Protein 4CV7 (pdb70)

Radius of gyration: 12.66 Å; Cα contacts (8 Å, |Δi|>4): 367; chains: 1; bounding box: 32×29×30 Å

Sequence (111 aa):
EQQYDVHGNVVISAAAAVVYQKFHVYGPEDMVFDDGDAGGLTIPGAGAFWGTLFTSSDLQRLYKKDTVSFQYNALGTYLNINFFDSSGGFLGHIQQQAGAVSAVVVVGGVVGGGSSGSWHNWEVA

Organism: Rhodococcus hoagii (NCBI:txid43767)

Structure (mmCIF, N/CA/C/O backbone):
data_4CV7
#
_entry.id   4CV7
#
_cell.length_a   83.820
_cell.length_b   83.820
_cell.length_c   49.130
_cell.angle_alpha   90.00
_cell.angle_beta   90.00
_cell.angle_gamma   120.00
#
_symmetry.space_group_name_H-M   'P 61 2 2'
#
loop_
_entity.id
_entity.type
_entity.pdbx_description
1 polymer 'VIRULENCE ASSOCIATED PROTEIN VAPB'
2 non-polymer 'COBALT (II) ION'
3 water water
#
loop_
_atom_site.group_PDB
_atom_site.id
_atom_site.type_symbol
_atom_site.label_atom_id
_atom_site.label_alt_id
_atom_site.label_comp_id
_atom_site.label_asym_id
_atom_site.label_entity_id
_atom_site.label_seq_id
_atom_site.pdbx_PDB_ins_code
_atom_site.Cartn_x
_atom_site.Cartn_y
_atom_site.Cartn_z
_atom_site.occupancy
_atom_site.B_iso_or_equiv
_atom_site.auth_seq_id
_atom_site.auth_comp_id
_atom_site.auth_asym_id
_atom_site.auth_atom_id
_atom_site.pdbx_PDB_model_num
ATOM 1 N N . GLU A 1 3 ? 12.397 8.438 25.336 1.00 34.92 87 GLU A N 1
ATOM 2 C CA . GLU A 1 3 ? 12.741 9.474 24.337 1.00 31.22 87 GLU A CA 1
ATOM 3 C C . GLU A 1 3 ? 11.893 9.452 23.053 1.00 28.62 87 GLU A C 1
ATOM 4 O O . GLU A 1 3 ? 11.829 8.462 22.366 1.00 33.10 87 GLU A O 1
ATOM 10 N N . GLN A 1 4 ? 11.341 10.614 22.683 1.00 23.67 88 GLN A N 1
ATOM 11 C CA . GLN A 1 4 ? 10.775 10.786 21.345 1.00 23.80 88 GLN A CA 1
ATOM 12 C C . GLN A 1 4 ? 11.885 11.093 20.350 1.00 20.72 88 GLN A C 1
ATOM 13 O O . GLN A 1 4 ? 12.924 11.640 20.768 1.00 18.74 88 GLN A O 1
ATOM 19 N N . GLN A 1 5 ? 11.679 10.721 19.098 1.00 20.73 89 GLN A N 1
ATOM 20 C CA . GLN A 1 5 ? 12.596 10.963 18.014 1.00 19.44 89 GLN A CA 1
ATOM 21 C C . GLN A 1 5 ? 12.024 11.899 17.012 1.00 19.16 89 GLN A C 1
ATOM 22 O O . GLN A 1 5 ? 10.888 11.779 16.603 1.00 21.40 89 GLN A O 1
ATOM 28 N N . TYR A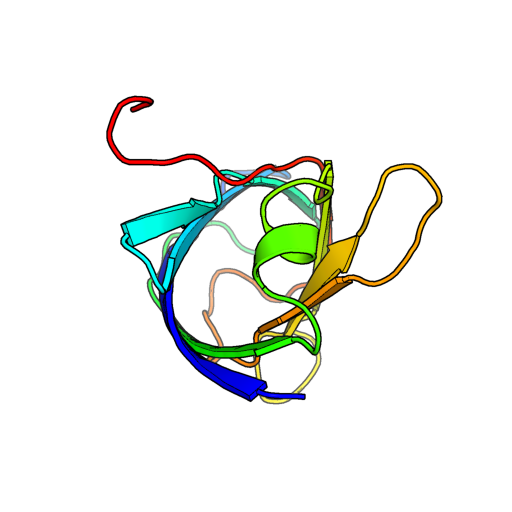 1 6 ? 12.892 12.675 16.430 1.00 17.60 90 TYR A N 1
ATOM 29 C CA . TYR A 1 6 ? 12.565 13.678 15.430 1.00 18.62 90 TYR A CA 1
ATOM 30 C C . TYR A 1 6 ? 13.629 13.755 14.386 1.00 19.25 90 TYR A C 1
ATOM 31 O O . TYR A 1 6 ? 14.800 13.883 14.758 1.00 18.27 90 TYR A O 1
ATOM 40 N N . ASP A 1 7 ? 13.267 13.899 13.110 1.00 22.38 91 ASP A N 1
ATOM 41 C CA . ASP A 1 7 ? 14.223 14.096 12.069 1.00 21.40 91 ASP A CA 1
ATOM 42 C C . ASP A 1 7 ? 14.770 15.494 12.178 1.00 22.43 91 ASP A C 1
ATOM 43 O O . ASP A 1 7 ? 13.985 16.457 12.360 1.00 24.61 91 ASP A O 1
ATOM 48 N N . VAL A 1 8 ? 16.072 15.699 12.034 1.00 20.46 92 VAL A N 1
ATOM 49 C CA . VAL A 1 8 ? 16.629 17.039 12.031 1.00 19.16 92 VAL A CA 1
ATOM 50 C C . VAL A 1 8 ? 17.715 17.129 10.965 1.00 17.94 92 VAL A C 1
ATOM 51 O O . VAL A 1 8 ? 18.145 16.091 10.453 1.00 20.46 92 VAL A O 1
ATOM 55 N N . HIS A 1 9 ? 18.099 18.333 10.623 1.00 17.10 93 HIS A N 1
ATOM 56 C CA . HIS A 1 9 ? 19.257 18.526 9.741 1.00 17.59 93 HIS A CA 1
ATOM 57 C C . HIS A 1 9 ? 19.953 19.762 10.218 1.00 17.09 93 HIS A C 1
ATOM 58 O O . HIS A 1 9 ? 19.406 20.548 11.024 1.00 17.75 93 HIS A O 1
ATOM 65 N N . GLY A 1 10 ? 21.165 19.968 9.820 1.00 17.58 94 GLY A N 1
ATOM 66 C CA . GLY A 1 10 ? 21.950 21.054 10.276 1.00 17.91 94 GLY A CA 1
ATOM 67 C C . GLY A 1 10 ? 23.190 21.309 9.481 1.00 17.44 94 GLY A C 1
ATOM 68 O O . GLY A 1 10 ? 23.424 20.649 8.484 1.00 19.03 94 GLY A O 1
ATOM 69 N N . ASN A 1 11 ? 24.011 22.227 9.977 1.00 17.32 95 ASN A N 1
ATOM 70 C CA . ASN A 1 11 ? 25.260 22.451 9.321 1.00 18.13 95 ASN A CA 1
ATOM 71 C C . ASN A 1 11 ? 26.288 22.974 10.337 1.00 17.47 95 ASN A C 1
ATOM 72 O O . ASN A 1 11 ? 25.947 23.407 11.454 1.00 18.79 95 ASN A O 1
ATOM 77 N N . VAL A 1 12 ? 27.541 22.950 9.928 1.00 16.77 96 VAL A N 1
ATOM 78 C CA A VAL A 1 12 ? 28.678 23.370 10.757 0.45 16.57 96 VAL A CA 1
ATOM 79 C CA B VAL A 1 12 ? 28.646 23.409 10.741 0.55 16.20 96 VAL A CA 1
ATOM 80 C C . VAL A 1 12 ? 29.651 24.127 9.856 1.00 16.56 96 VAL A C 1
ATOM 81 O O . VAL A 1 12 ? 29.957 23.621 8.749 1.00 18.48 96 VAL A O 1
ATOM 88 N N . ILE A 1 13 ? 30.196 25.223 10.369 1.00 16.93 97 ILE A N 1
ATOM 89 C CA . ILE A 1 13 ? 31.324 25.889 9.706 1.00 18.15 97 ILE A CA 1
ATOM 90 C C . ILE A 1 13 ? 32.416 25.923 10.740 1.00 17.81 97 ILE A C 1
ATOM 91 O O . ILE A 1 13 ? 32.218 26.523 11.807 1.00 19.15 97 ILE A O 1
ATOM 96 N N . SER A 1 14 ? 33.584 25.341 10.440 1.00 17.08 98 SER A N 1
ATOM 97 C CA . SER A 1 14 ? 34.734 25.351 11.308 1.00 17.01 98 SER A CA 1
ATOM 98 C C . SER A 1 14 ? 35.833 26.274 10.825 1.00 16.76 98 SER A C 1
ATOM 99 O O . SER A 1 14 ? 36.244 26.109 9.662 1.00 16.73 98 SER A O 1
ATOM 102 N N A ALA A 1 15 ? 36.369 27.170 11.675 0.46 15.98 99 ALA A N 1
ATOM 103 N N B ALA A 1 15 ? 36.395 27.060 11.764 0.54 16.37 99 ALA A N 1
ATOM 104 C CA A ALA A 1 15 ? 37.486 28.084 11.230 0.46 16.69 99 ALA A CA 1
ATOM 105 C CA B ALA A 1 15 ? 37.693 27.720 11.604 0.54 17.71 99 ALA A CA 1
ATOM 106 C C A ALA A 1 15 ? 38.372 28.324 12.456 0.46 17.13 99 ALA A C 1
ATOM 107 C C B ALA A 1 15 ? 38.853 27.057 12.325 0.54 19.34 99 ALA A C 1
ATOM 108 O O A ALA A 1 15 ? 37.872 28.583 13.561 0.46 18.34 99 ALA A O 1
ATOM 109 O O B ALA A 1 15 ? 39.818 27.714 12.575 0.54 20.33 99 ALA A O 1
ATOM 112 N N A ALA A 1 16 ? 39.684 28.128 12.289 0.46 19.18 100 ALA A N 1
ATOM 113 N N B ALA A 1 16 ? 38.746 25.759 12.562 0.54 19.59 100 ALA A N 1
ATOM 114 C CA A ALA A 1 16 ? 40.613 27.960 13.440 0.46 18.55 100 ALA A CA 1
ATOM 115 C CA B ALA A 1 16 ? 39.726 24.893 13.245 0.54 18.58 100 ALA A CA 1
ATOM 116 C C A ALA A 1 16 ? 40.113 27.059 14.525 0.46 17.32 100 ALA A C 1
ATOM 117 C C B ALA A 1 16 ? 39.432 24.910 14.741 0.54 17.61 100 ALA A C 1
ATOM 118 O O A ALA A 1 16 ? 39.976 25.846 14.296 0.46 16.70 100 ALA A O 1
ATOM 119 O O B ALA A 1 16 ? 38.940 23.913 15.289 0.54 18.66 100 ALA A O 1
ATOM 122 N N A VAL A 1 17 ? 39.896 27.640 15.699 0.46 17.07 101 VAL A N 1
ATOM 123 N N B VAL A 1 17 ? 39.745 26.009 15.420 0.54 17.48 101 VAL A N 1
ATOM 124 C CA A VAL A 1 17 ? 39.565 26.812 16.872 0.46 17.38 101 VAL A CA 1
ATOM 125 C CA B VAL A 1 17 ? 39.380 26.157 16.863 0.54 17.82 101 VAL A CA 1
ATOM 126 C C A VAL A 1 17 ? 38.088 26.761 17.176 0.46 17.02 101 VAL A C 1
ATOM 127 C C B VAL A 1 17 ? 37.954 26.624 17.192 0.54 17.26 101 VAL A C 1
ATOM 128 O O A VAL A 1 17 ? 37.698 26.230 18.171 0.46 17.67 101 VAL A O 1
ATOM 129 O O B VAL A 1 17 ? 37.488 26.370 18.296 0.54 18.06 101 VAL A O 1
ATOM 136 N N . TYR A 1 18 ? 37.300 27.388 16.301 1.00 17.47 102 TYR A N 1
ATOM 137 C CA . TYR A 1 18 ? 35.956 27.813 16.477 1.00 17.06 102 TYR A CA 1
ATOM 138 C C . TYR A 1 18 ? 35.039 27.097 15.456 1.00 16.52 102 TYR A C 1
ATOM 139 O O . TYR A 1 18 ? 35.411 26.970 14.326 1.00 16.61 102 TYR A O 1
ATOM 148 N N . GLN A 1 19 ? 33.836 26.790 15.958 1.00 15.74 103 GLN A N 1
ATOM 149 C CA . GLN A 1 19 ? 32.785 26.254 15.019 1.00 16.11 103 GLN A CA 1
ATOM 150 C C . GLN A 1 19 ? 31.466 26.894 15.283 1.00 17.10 103 GLN A C 1
ATOM 151 O O . GLN A 1 19 ? 31.021 27.053 16.433 1.00 18.21 103 GLN A O 1
ATOM 157 N N . LYS A 1 20 ? 30.737 27.222 14.181 1.00 16.20 104 LYS A N 1
ATOM 158 C CA . LYS A 1 20 ? 29.346 27.622 14.293 1.00 16.10 104 LYS A CA 1
ATOM 159 C C . LYS A 1 20 ? 28.457 26.480 13.829 1.00 15.11 104 LYS A C 1
ATOM 160 O O . LYS A 1 20 ? 28.643 25.922 12.761 1.00 17.23 104 LYS A O 1
ATOM 166 N N . PHE A 1 21 ? 27.518 26.084 14.712 1.00 15.06 105 PHE A N 1
ATOM 167 C CA . PHE A 1 21 ? 26.570 25.065 14.402 1.00 15.24 105 PHE A CA 1
ATOM 168 C C . PHE A 1 21 ? 25.152 25.672 14.218 1.00 15.65 105 PHE A C 1
ATOM 169 O O . PHE A 1 21 ? 24.778 26.558 14.993 1.00 16.33 105 PHE A O 1
ATOM 177 N N . HIS A 1 22 ? 24.399 25.121 13.283 1.00 16.94 106 HIS A N 1
ATOM 178 C CA . HIS A 1 22 ? 22.933 25.352 13.170 1.00 18.47 106 HIS A CA 1
ATOM 179 C C . HIS A 1 22 ? 22.305 24.009 13.127 1.00 19.29 106 HIS A C 1
ATOM 180 O O . HIS A 1 22 ? 22.741 23.065 12.466 1.00 20.75 106 HIS A O 1
ATOM 187 N N . VAL A 1 23 ? 21.213 23.886 13.811 1.00 17.02 107 VAL A N 1
ATOM 188 C CA . VAL A 1 23 ? 20.333 22.740 13.661 1.00 17.06 107 VAL A CA 1
ATOM 189 C C . VAL A 1 23 ? 18.915 23.184 13.447 1.00 16.70 107 VAL A C 1
ATOM 190 O O . VAL A 1 23 ? 18.411 24.053 14.185 1.00 16.96 107 VAL A O 1
ATOM 194 N N . TYR A 1 24 ? 18.203 22.559 12.547 1.00 16.49 108 TYR A N 1
ATOM 195 C CA . TYR A 1 24 ? 16.790 22.862 12.263 1.00 17.73 108 TYR A CA 1
ATOM 196 C C . TYR A 1 24 ? 15.987 21.717 12.874 1.00 17.36 108 TYR A C 1
ATOM 197 O O . TYR A 1 24 ? 16.081 20.566 12.418 1.00 19.18 108 TYR A O 1
ATOM 206 N N . GLY A 1 25 ? 15.270 22.006 13.939 1.00 16.74 109 GLY A N 1
ATOM 207 C CA . GLY A 1 25 ? 14.579 21.013 14.700 1.00 17.54 109 GLY A CA 1
ATOM 208 C C . GLY A 1 25 ? 13.039 21.034 14.483 1.00 18.26 109 GLY A C 1
ATOM 209 O O . GLY A 1 25 ? 12.507 21.901 13.752 1.00 20.58 109 GLY A O 1
ATOM 210 N N . PRO A 1 26 ? 12.340 20.141 15.117 1.00 18.39 110 PRO A N 1
ATOM 211 C CA . PRO A 1 26 ? 10.869 20.090 14.979 1.00 20.07 110 PRO A CA 1
ATOM 212 C C . PRO A 1 26 ? 10.190 21.300 15.571 1.00 19.75 110 PRO A C 1
ATOM 213 O O . PRO A 1 26 ? 10.725 22.082 16.368 1.00 19.70 110 PRO A O 1
ATOM 217 N N . GLU A 1 27 ? 8.984 21.554 15.071 1.00 22.82 111 GLU A N 1
ATOM 218 C CA . GLU A 1 27 ? 8.222 22.737 15.525 1.00 23.56 111 GLU A CA 1
ATOM 219 C C . GLU A 1 27 ? 8.908 24.045 15.067 1.00 23.26 111 GLU A C 1
ATOM 220 O O . GLU A 1 27 ? 8.771 25.103 15.691 1.00 22.93 111 GLU A O 1
ATOM 226 N N . ASP A 1 28 ? 9.649 23.967 13.939 1.00 23.02 112 ASP A N 1
ATOM 227 C CA . ASP A 1 28 ? 10.166 25.152 13.260 1.00 24.21 112 ASP A CA 1
ATOM 228 C C . ASP A 1 28 ? 11.198 25.902 14.119 1.00 22.69 112 ASP A C 1
ATOM 229 O O . ASP A 1 28 ? 11.303 27.107 14.106 1.00 25.10 112 ASP A O 1
ATOM 234 N N . MET A 1 29 ? 11.972 25.139 14.905 1.00 19.54 113 MET A N 1
ATOM 235 C CA . MET A 1 29 ? 12.876 25.761 15.814 1.00 19.06 113 MET A CA 1
ATOM 236 C C . MET A 1 29 ? 14.320 25.655 15.286 1.00 17.02 113 MET A C 1
ATOM 237 O O . MET A 1 29 ? 14.658 24.718 14.597 1.00 18.47 113 MET A O 1
ATOM 242 N N . VAL A 1 30 ? 15.174 26.566 15.668 1.00 18.57 114 VAL A N 1
ATOM 243 C CA . VAL A 1 30 ? 16.491 26.612 15.164 1.00 18.31 114 VAL A CA 1
ATOM 244 C C . VAL A 1 30 ? 17.513 26.727 16.332 1.00 16.65 114 VAL A C 1
ATOM 245 O O . VAL A 1 30 ? 17.329 27.566 17.203 1.00 17.65 114 VAL A O 1
ATOM 249 N N . PHE A 1 31 ? 18.534 25.849 16.319 1.00 16.09 115 PHE A N 1
ATOM 250 C CA . PHE A 1 31 ? 19.654 25.902 17.294 1.00 14.91 115 PHE A CA 1
ATOM 251 C C . PHE A 1 31 ? 20.771 26.712 16.636 1.00 15.26 115 PHE A C 1
ATOM 252 O O . PHE A 1 31 ? 21.225 26.317 15.565 1.00 16.89 115 PHE A O 1
ATOM 260 N N . ASP A 1 32 ? 21.260 27.693 17.377 1.00 15.77 116 ASP A N 1
ATOM 261 C CA A ASP A 1 32 ? 22.468 28.470 17.021 0.66 17.29 116 ASP A CA 1
ATOM 262 C CA B ASP A 1 32 ? 22.468 28.391 16.993 0.34 16.73 116 ASP A CA 1
ATOM 263 C C . ASP A 1 32 ? 23.514 28.177 18.067 1.00 16.72 116 ASP A C 1
ATOM 264 O O . ASP A 1 32 ? 23.329 28.632 19.233 1.00 17.35 116 ASP A O 1
ATOM 273 N N . GLY A 1 33 ? 24.584 27.528 17.674 1.00 15.42 117 GLY A N 1
ATOM 274 C CA . GLY A 1 33 ? 25.642 27.237 18.669 1.00 15.68 117 GLY A CA 1
ATOM 275 C C . GLY A 1 33 ? 27.028 27.622 18.243 1.00 15.48 117 GLY A C 1
ATOM 276 O O . GLY A 1 33 ? 27.368 27.621 17.078 1.00 16.67 117 GLY A O 1
ATOM 277 N N . ASP A 1 34 ? 27.789 28.071 19.240 1.00 15.26 118 ASP A N 1
ATOM 278 C CA . ASP A 1 34 ? 29.120 28.580 19.036 1.00 16.11 118 ASP A CA 1
ATOM 279 C C . ASP A 1 34 ? 30.062 27.739 19.899 1.00 15.71 118 ASP A C 1
ATOM 280 O O . ASP A 1 34 ? 29.948 27.837 21.105 1.00 15.83 118 ASP A O 1
ATOM 285 N N . ALA A 1 35 ? 30.942 27.006 19.257 1.00 15.45 119 ALA A N 1
ATOM 286 C CA . ALA A 1 35 ? 31.780 26.037 19.970 1.00 15.03 119 ALA A CA 1
ATOM 287 C C . ALA A 1 35 ? 33.222 26.396 19.778 1.00 14.93 119 ALA A C 1
ATOM 288 O O . ALA A 1 35 ? 33.659 26.992 18.805 1.00 16.76 119 ALA A O 1
ATOM 290 N N . GLY A 1 36 ? 34.071 25.921 20.737 1.00 14.72 120 GLY A N 1
ATOM 291 C CA . GLY A 1 36 ? 35.457 25.676 20.520 1.00 15.29 120 GLY A CA 1
ATOM 292 C C . GLY A 1 36 ? 35.738 24.215 20.412 1.00 15.85 120 GLY A C 1
ATOM 293 O O . GLY A 1 36 ? 35.055 23.399 21.065 1.00 16.16 120 GLY A O 1
ATOM 294 N N . GLY A 1 37 ? 36.789 23.876 19.737 1.00 18.94 121 GLY A N 1
ATOM 295 C CA . GLY A 1 37 ? 37.150 22.462 19.571 1.00 19.25 121 GLY A CA 1
ATOM 296 C C . GLY A 1 37 ? 38.334 22.305 18.712 1.00 19.74 121 GLY A C 1
ATOM 297 O O . GLY A 1 37 ? 38.569 23.103 17.841 1.00 21.66 121 GLY A O 1
ATOM 298 N N . LEU A 1 38 ? 38.977 21.201 18.750 1.00 21.13 122 LEU A N 1
ATOM 299 C CA . LEU A 1 38 ? 40.165 20.952 17.977 1.00 22.99 122 LEU A CA 1
ATOM 300 C C . LEU A 1 38 ? 39.654 20.194 16.761 1.00 25.10 122 LEU A C 1
ATOM 301 O O . LEU A 1 38 ? 39.425 18.938 16.798 1.00 31.26 122 LEU A O 1
ATOM 306 N N . THR A 1 39 ? 39.488 20.879 15.670 1.00 23.09 123 THR A N 1
ATOM 307 C CA . THR A 1 39 ? 39.117 20.219 14.476 1.00 25.71 123 THR A CA 1
ATOM 308 C C . THR A 1 39 ? 39.626 20.868 13.195 1.00 26.92 123 THR A C 1
ATOM 309 O O . THR A 1 39 ? 40.340 21.867 13.314 1.00 26.92 123 THR A O 1
ATOM 313 N N . ILE A 1 40 ? 39.377 20.160 12.090 1.00 26.13 124 ILE A N 1
ATOM 314 C CA . ILE A 1 40 ? 39.720 20.540 10.739 1.00 26.97 124 ILE A CA 1
ATOM 315 C C . ILE A 1 40 ? 38.826 21.687 10.226 1.00 26.37 124 ILE A C 1
ATOM 316 O O . ILE A 1 40 ? 37.600 21.632 10.408 1.00 29.85 124 ILE A O 1
ATOM 321 N N . PRO A 1 41 ? 39.444 22.680 9.590 1.00 21.86 125 PRO A N 1
ATOM 322 C CA . PRO A 1 41 ? 38.599 23.717 9.034 1.00 20.61 125 PRO A CA 1
ATOM 323 C C . PRO A 1 41 ? 37.774 23.228 7.853 1.00 20.06 125 PRO A C 1
ATOM 324 O O . PRO A 1 41 ? 38.148 22.280 7.125 1.00 23.55 125 PRO A O 1
ATOM 328 N N . GLY A 1 42 ? 36.624 23.824 7.685 1.00 20.15 126 GLY A N 1
ATOM 329 C CA . GLY A 1 42 ? 35.707 23.397 6.618 1.00 20.90 126 GLY A CA 1
ATOM 330 C C . GLY A 1 42 ? 34.288 23.588 6.996 1.00 21.39 126 GLY A C 1
ATOM 331 O O . GLY A 1 42 ? 33.994 24.123 7.985 1.00 21.72 126 GLY A O 1
ATOM 332 N N . ALA A 1 43 ? 33.358 23.145 6.177 1.00 24.00 127 ALA A N 1
ATOM 333 C CA . ALA A 1 43 ? 31.960 23.379 6.330 1.00 27.37 127 ALA A CA 1
ATOM 334 C C . ALA A 1 43 ? 31.335 22.089 5.951 1.00 31.09 127 ALA A C 1
ATOM 335 O O . ALA A 1 43 ? 31.794 21.418 5.009 1.00 32.55 127 ALA A O 1
ATOM 337 N N . GLY A 1 44 ? 30.262 21.709 6.580 1.00 24.65 128 GLY A N 1
ATOM 338 C CA . GLY A 1 44 ? 29.427 20.663 6.059 1.00 25.67 128 GLY A CA 1
ATOM 339 C C . GLY A 1 44 ? 28.028 20.616 6.601 1.00 23.87 128 GLY A C 1
ATOM 340 O O . GLY A 1 44 ? 27.772 21.239 7.556 1.00 22.47 128 GLY A O 1
ATOM 341 N N . ALA A 1 45 ? 27.159 19.897 5.954 1.00 24.93 129 ALA A N 1
ATOM 342 C CA . ALA A 1 45 ? 25.769 19.691 6.343 1.00 23.82 129 ALA A CA 1
ATOM 343 C C . ALA A 1 45 ? 25.634 18.261 6.920 1.00 22.57 129 ALA A C 1
ATOM 344 O O . ALA A 1 45 ? 26.444 17.386 6.644 1.00 24.10 129 ALA A O 1
ATOM 346 N N . PHE A 1 46 ? 24.612 18.076 7.755 1.00 21.03 130 PHE A N 1
ATOM 347 C CA . PHE A 1 46 ? 24.344 16.806 8.332 1.00 20.98 130 PHE A CA 1
ATOM 348 C C . PHE A 1 46 ? 22.839 16.565 8.445 1.00 21.02 130 PHE A C 1
ATOM 349 O O . PHE A 1 46 ? 22.035 17.491 8.530 1.00 20.54 130 PHE A O 1
ATOM 357 N N . TRP A 1 47 ? 22.501 15.265 8.477 1.00 21.60 131 TRP A N 1
ATOM 358 C CA . TRP A 1 47 ? 21.154 14.828 8.747 1.00 21.75 131 TRP A CA 1
ATOM 359 C C . TRP A 1 47 ? 21.210 13.915 9.887 1.00 21.46 131 TRP A C 1
ATOM 360 O O . TRP A 1 47 ? 22.163 13.177 10.066 1.00 23.36 131 TRP A O 1
ATOM 371 N N . GLY A 1 48 ? 20.183 13.905 10.668 1.00 18.07 132 GLY A N 1
ATOM 372 C CA . GLY A 1 48 ? 20.157 12.977 11.767 1.00 18.44 132 GLY A CA 1
ATOM 373 C C . GLY A 1 48 ? 18.860 12.978 12.583 1.00 16.98 132 GLY A C 1
ATOM 374 O O . GLY A 1 48 ? 17.838 13.372 12.020 1.00 18.42 132 GLY A O 1
ATOM 375 N N . THR A 1 49 ? 18.941 12.431 13.786 1.00 16.48 133 THR A N 1
ATOM 376 C CA . THR A 1 49 ? 17.807 12.280 14.638 1.00 16.73 133 THR A CA 1
ATOM 377 C C . THR A 1 49 ? 18.048 12.981 15.934 1.00 15.79 133 THR A C 1
ATOM 378 O O . THR A 1 49 ? 19.079 12.742 16.584 1.00 14.89 133 THR A O 1
ATOM 382 N N . LEU A 1 50 ? 17.124 13.767 16.367 1.00 15.66 134 LEU A N 1
ATOM 383 C CA . LEU A 1 50 ? 17.056 14.333 17.693 1.00 15.18 134 LEU A CA 1
ATOM 384 C C . LEU A 1 50 ? 16.265 13.374 18.622 1.00 15.83 134 LEU A C 1
ATOM 385 O O . LEU A 1 50 ? 15.118 13.010 18.266 1.00 17.14 134 LEU A 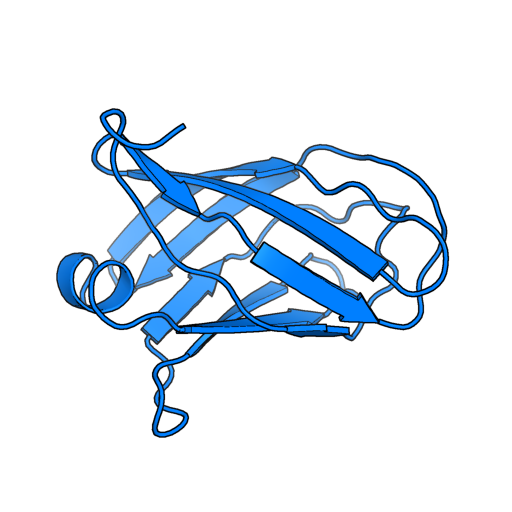O 1
ATOM 390 N N . PHE A 1 51 ? 16.827 13.016 19.762 1.00 14.74 135 PHE A N 1
ATOM 391 C CA . PHE A 1 51 ? 16.219 12.225 20.774 1.00 14.93 135 PHE A CA 1
ATOM 392 C C . PHE A 1 51 ? 16.017 13.101 21.978 1.00 15.07 135 PHE A C 1
ATOM 393 O O . PHE A 1 51 ? 17.012 13.687 22.523 1.00 14.80 135 PHE A O 1
ATOM 401 N N . THR A 1 52 ? 14.818 13.241 22.484 1.00 14.56 136 THR A N 1
ATOM 402 C CA . THR A 1 52 ? 14.556 13.968 23.742 1.00 15.48 136 THR A CA 1
ATOM 403 C C . THR A 1 52 ? 13.316 13.515 24.415 1.00 16.39 136 THR A C 1
ATOM 404 O O . THR A 1 52 ? 12.321 13.208 23.687 1.00 17.79 136 THR A O 1
ATOM 408 N N . SER A 1 53 ? 13.302 13.420 25.714 1.00 17.21 137 SER A N 1
ATOM 409 C CA A SER A 1 53 ? 12.128 13.108 26.475 0.66 18.54 137 SER A CA 1
ATOM 410 C CA B SER A 1 53 ? 12.077 13.123 26.429 0.34 18.34 137 SER A CA 1
ATOM 411 C C . SER A 1 53 ? 11.258 14.342 26.781 1.00 18.12 137 SER A C 1
ATOM 412 O O . SER A 1 53 ? 10.132 14.169 27.273 1.00 19.28 137 SER A O 1
ATOM 417 N N . ASP A 1 54 ? 11.725 15.518 26.439 1.00 16.48 138 ASP A N 1
ATOM 418 C CA . ASP A 1 54 ? 10.892 16.735 26.679 1.00 16.40 138 ASP A CA 1
ATOM 419 C C . ASP A 1 54 ? 11.426 17.866 25.748 1.00 14.73 138 ASP A C 1
ATOM 420 O O . ASP A 1 54 ? 12.316 18.618 26.040 1.00 14.50 138 ASP A O 1
ATOM 425 N N . LEU A 1 55 ? 10.785 17.916 24.601 1.00 15.26 139 LEU A N 1
ATOM 426 C CA . LEU A 1 55 ? 11.148 18.864 23.545 1.00 14.16 139 LEU A CA 1
ATOM 427 C C . LEU A 1 55 ? 11.061 20.301 24.010 1.00 14.69 139 LEU A C 1
ATOM 428 O O . LEU A 1 55 ? 11.963 21.086 23.773 1.00 14.55 139 LEU A O 1
ATOM 433 N N . GLN A 1 56 ? 9.959 20.633 24.675 1.00 15.46 140 GLN A N 1
ATOM 434 C CA . GLN A 1 56 ? 9.806 21.981 25.112 1.00 16.20 140 GLN A CA 1
ATOM 435 C C . GLN A 1 56 ? 10.862 22.385 26.125 1.00 14.62 140 GLN A C 1
ATOM 436 O O . GLN A 1 56 ? 11.372 23.480 26.049 1.00 15.23 140 GLN A O 1
ATOM 442 N N . ARG A 1 57 ? 11.253 21.478 27.008 1.00 14.46 141 ARG A N 1
ATOM 443 C CA . ARG A 1 57 ? 12.298 21.751 27.973 1.00 13.71 141 ARG A CA 1
ATOM 444 C C . ARG A 1 57 ? 13.656 21.932 27.251 1.00 13.02 141 ARG A C 1
ATOM 445 O O . ARG A 1 57 ? 14.479 22.777 27.663 1.00 13.05 141 ARG A O 1
ATOM 453 N N . LEU A 1 58 ? 13.899 21.098 26.226 1.00 12.37 142 LEU A N 1
ATOM 454 C CA . LEU A 1 58 ? 15.116 21.217 25.447 1.00 12.13 142 LEU A CA 1
ATOM 455 C C . LEU A 1 58 ? 15.211 22.631 24.879 1.00 12.54 142 LEU A C 1
ATOM 456 O O . LEU A 1 58 ? 16.212 23.337 25.018 1.00 11.96 142 LEU A O 1
ATOM 461 N N . TYR A 1 59 ? 14.104 23.090 24.292 1.00 13.12 143 TYR A N 1
ATOM 462 C CA . TYR A 1 59 ? 14.122 24.363 23.660 1.00 13.56 143 TYR A CA 1
ATOM 463 C C . TYR A 1 59 ? 14.211 25.504 24.663 1.00 13.38 143 TYR A C 1
ATOM 464 O O . TYR A 1 59 ? 14.847 26.499 24.368 1.00 14.65 143 TYR A O 1
ATOM 473 N N . LYS A 1 60 ? 13.547 25.386 25.784 1.00 13.74 144 LYS A N 1
ATOM 474 C CA A LYS A 1 60 ? 13.593 26.405 26.814 0.36 14.43 144 LYS A CA 1
ATOM 475 C CA B LYS A 1 60 ? 13.631 26.456 26.767 0.64 15.13 144 LYS A CA 1
ATOM 476 C C . LYS A 1 60 ? 14.972 26.528 27.464 1.00 14.28 144 LYS A C 1
ATOM 477 O O . LYS A 1 60 ? 15.472 27.632 27.717 1.00 17.63 144 LYS A O 1
ATOM 488 N N . ASP A 1 61 ? 15.529 25.381 27.860 1.00 12.50 145 ASP A N 1
ATOM 489 C CA . ASP A 1 61 ? 16.608 25.363 28.853 1.00 12.63 145 ASP A CA 1
ATOM 490 C C . ASP A 1 61 ? 17.978 25.141 28.286 1.00 12.26 145 ASP A C 1
ATOM 491 O O . ASP A 1 61 ? 18.948 25.229 29.025 1.00 12.90 145 ASP A O 1
ATOM 496 N N . THR A 1 62 ? 18.116 24.748 27.041 1.00 12.37 146 THR A N 1
ATOM 497 C CA . THR A 1 62 ? 19.446 24.563 26.476 1.00 12.51 146 THR A CA 1
ATOM 498 C C . THR A 1 62 ? 20.209 25.885 26.565 1.00 11.73 146 THR A C 1
ATOM 499 O O . THR A 1 62 ? 19.783 26.925 26.090 1.00 12.80 146 THR A O 1
ATOM 503 N N . VAL A 1 63 ? 21.419 25.834 27.155 1.00 12.03 147 VAL A N 1
ATOM 504 C CA . VAL A 1 63 ? 22.418 26.898 27.127 1.00 12.76 147 VAL A CA 1
ATOM 505 C C . VAL A 1 63 ? 23.739 26.517 26.566 1.00 12.61 147 VAL A C 1
ATOM 506 O O . VAL A 1 63 ? 24.575 27.386 26.240 1.00 12.98 147 VAL A O 1
ATOM 510 N N . SER A 1 64 ? 24.014 25.235 26.540 1.00 12.47 148 SER A N 1
ATOM 511 C CA . SER A 1 64 ? 25.357 24.742 26.076 1.00 13.36 148 SER A CA 1
ATOM 512 C C . SER A 1 64 ? 25.181 23.462 25.366 1.00 12.27 148 SER A C 1
ATOM 513 O O . SER A 1 64 ? 24.148 22.811 25.375 1.00 13.41 148 SER A O 1
ATOM 516 N N . PHE A 1 65 ? 26.237 23.095 24.635 1.00 11.52 149 PHE A N 1
ATOM 517 C CA . PHE A 1 65 ? 26.252 21.842 23.858 1.00 11.80 149 PHE A CA 1
ATOM 518 C C . PHE A 1 65 ? 27.679 21.327 23.792 1.00 11.75 149 PHE A C 1
ATOM 519 O O . PHE A 1 65 ? 28.621 22.086 23.885 1.00 12.33 149 PHE A O 1
ATOM 52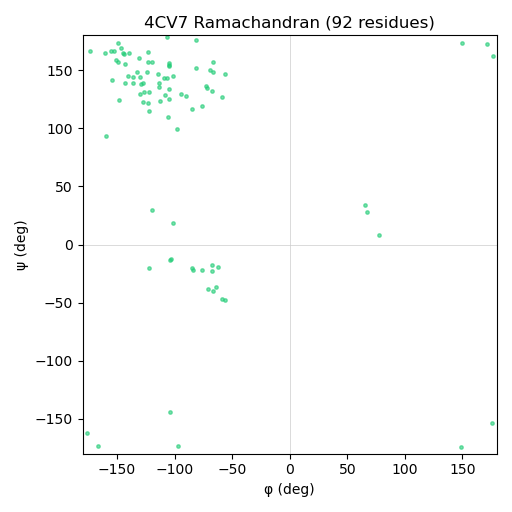7 N N . GLN A 1 66 ? 27.768 20.001 23.555 1.00 11.75 150 GLN A N 1
ATOM 528 C CA . GLN A 1 66 ? 29.029 19.374 23.302 1.00 11.63 150 GLN A CA 1
ATOM 529 C C . GLN A 1 66 ? 28.889 18.423 22.173 1.00 12.31 150 GLN A C 1
ATOM 530 O O . GLN A 1 66 ? 27.845 17.812 22.018 1.00 14.55 150 GLN A O 1
ATOM 536 N N . TYR A 1 67 ? 29.902 18.322 21.359 1.00 12.08 151 TYR A N 1
ATOM 537 C CA . TYR A 1 67 ? 29.884 17.375 20.219 1.00 13.03 151 TYR A CA 1
ATOM 538 C C . TYR A 1 67 ? 31.044 16.406 20.268 1.00 15.06 151 TYR A C 1
ATOM 539 O O . TYR A 1 67 ? 32.096 16.728 20.846 1.00 15.86 151 TYR A O 1
ATOM 548 N N . ASN A 1 68 ? 30.881 15.265 19.623 1.00 14.04 152 ASN A N 1
ATOM 549 C CA . ASN A 1 68 ? 31.914 14.217 19.604 1.00 16.45 152 ASN A CA 1
ATOM 550 C C . ASN A 1 68 ? 31.771 13.553 18.292 1.00 16.99 152 ASN A C 1
ATOM 551 O O . ASN A 1 68 ? 30.688 12.997 17.941 1.00 15.82 152 ASN A O 1
ATOM 556 N N . ALA A 1 69 ? 32.892 13.546 17.600 1.00 18.59 153 ALA A N 1
ATOM 557 C CA . ALA A 1 69 ? 33.043 12.887 16.344 1.00 20.26 153 ALA A CA 1
ATOM 558 C C . ALA A 1 69 ? 34.083 11.855 16.384 1.00 20.63 153 ALA A C 1
ATOM 559 O O . ALA A 1 69 ? 34.642 11.514 15.339 1.00 28.78 153 ALA A O 1
ATOM 561 N N . LEU A 1 70 ? 34.353 11.204 17.511 1.00 22.54 154 LEU A N 1
ATOM 562 C CA . LEU A 1 70 ? 35.445 10.246 17.573 1.00 24.47 154 LEU A CA 1
ATOM 563 C C . LEU A 1 70 ? 34.934 8.940 17.096 1.00 24.75 154 LEU A C 1
ATOM 564 O O . LEU A 1 70 ? 35.770 8.076 16.794 1.00 28.92 154 LEU A O 1
ATOM 569 N N . GLY A 1 71 ? 33.629 8.709 17.101 1.00 20.83 155 GLY A N 1
ATOM 570 C CA . GLY A 1 71 ? 33.112 7.380 16.678 1.00 21.60 155 GLY A CA 1
ATOM 571 C C . GLY A 1 71 ? 32.509 7.401 15.279 1.00 21.99 155 GLY A C 1
ATOM 572 O O . GLY A 1 71 ? 32.978 8.171 14.442 1.00 24.71 155 GLY A O 1
ATOM 573 N N . THR A 1 72 ? 31.457 6.642 15.040 1.00 22.68 156 THR A N 1
ATOM 574 C CA . THR A 1 72 ? 30.929 6.430 13.691 1.00 23.46 156 THR A CA 1
ATOM 575 C C . THR A 1 72 ? 30.000 7.525 13.242 1.00 21.95 156 THR A C 1
ATOM 576 O O . THR A 1 72 ? 29.812 7.701 12.021 1.00 23.79 156 THR A O 1
ATOM 580 N N . TYR A 1 73 ? 29.423 8.252 14.216 1.00 20.35 157 TYR A N 1
ATOM 581 C CA . TYR A 1 73 ? 28.453 9.312 13.980 1.00 18.34 157 TYR A CA 1
ATOM 582 C C . TYR A 1 73 ? 28.945 10.624 14.612 1.00 17.57 157 TYR A C 1
ATOM 583 O O . TYR A 1 73 ? 29.894 10.622 15.401 1.00 18.21 157 TYR A O 1
ATOM 592 N N . LEU A 1 74 ? 28.318 11.684 14.233 1.00 15.84 158 LEU A N 1
ATOM 593 C CA . LEU A 1 74 ? 28.373 12.954 14.957 1.00 14.98 158 LEU A CA 1
ATOM 594 C C . LEU A 1 74 ? 27.356 12.971 16.051 1.00 16.31 158 LEU A C 1
ATOM 595 O O . LEU A 1 74 ? 26.210 12.968 15.752 1.00 17.90 158 LEU A O 1
ATOM 600 N N . ASN A 1 75 ? 27.818 13.048 17.293 1.00 14.21 159 ASN A N 1
ATOM 601 C CA . ASN A 1 75 ? 26.955 13.136 18.415 1.00 14.14 159 ASN A CA 1
ATOM 602 C C . ASN A 1 75 ? 26.963 14.569 18.941 1.00 14.50 159 ASN A C 1
ATOM 603 O O . ASN A 1 75 ? 28.006 15.193 19.070 1.00 14.04 159 ASN A O 1
ATOM 608 N N . ILE A 1 76 ? 25.762 15.089 19.212 1.00 13.50 160 ILE A N 1
ATOM 609 C CA . ILE A 1 76 ? 25.629 16.440 19.829 1.00 13.30 160 ILE A CA 1
ATOM 610 C C . ILE A 1 76 ? 24.746 16.291 21.040 1.00 12.69 160 ILE A C 1
ATOM 611 O O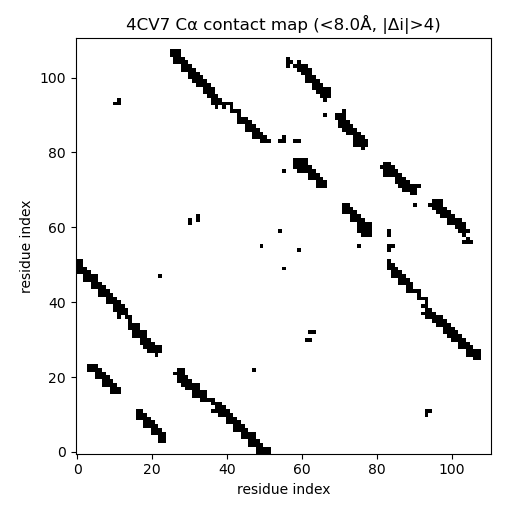 . ILE A 1 76 ? 23.600 15.871 20.931 1.00 13.93 160 ILE A O 1
ATOM 616 N N . ASN A 1 77 ? 25.277 16.684 22.209 1.00 11.99 161 ASN A N 1
ATOM 617 C CA . ASN A 1 77 ? 24.477 16.691 23.472 1.00 12.07 161 ASN A CA 1
ATOM 618 C C . ASN A 1 77 ? 24.145 18.114 23.848 1.00 11.94 161 ASN A C 1
ATOM 619 O O . ASN A 1 77 ? 25.010 19.000 23.720 1.00 11.96 161 ASN A O 1
ATOM 624 N N . PHE A 1 78 ? 22.937 18.276 24.382 1.00 11.78 162 PHE A N 1
ATOM 625 C CA . PHE A 1 78 ? 22.484 19.591 24.841 1.00 12.01 162 PHE A CA 1
ATOM 626 C C . PHE A 1 78 ? 22.299 19.623 26.313 1.00 11.53 162 PHE A C 1
ATOM 627 O O . PHE A 1 78 ? 21.781 18.661 26.913 1.00 11.92 162 PHE A O 1
ATOM 635 N N . PHE A 1 79 ? 22.712 20.717 26.950 1.00 11.66 163 PHE A N 1
ATOM 636 C CA . PHE A 1 79 ? 22.684 20.875 28.402 1.00 12.01 163 PHE A CA 1
ATOM 637 C C . PHE A 1 79 ? 22.103 22.182 28.875 1.00 11.87 163 PHE A C 1
ATOM 638 O O . PHE A 1 79 ? 22.138 23.212 28.185 1.00 12.40 163 PHE A O 1
ATOM 646 N N . ASP A 1 80 ? 21.468 22.109 30.038 1.00 12.28 164 ASP A N 1
ATOM 647 C CA . ASP A 1 80 ? 21.017 23.302 30.822 1.00 12.97 164 ASP A CA 1
ATOM 648 C C . ASP A 1 80 ? 22.113 23.912 31.632 1.00 13.61 164 ASP A C 1
ATOM 649 O O . ASP A 1 80 ? 23.242 23.420 31.667 1.00 13.33 164 ASP A O 1
ATOM 654 N N . SER A 1 81 ? 21.782 25.009 32.265 1.00 13.83 165 SER A N 1
ATOM 655 C CA . SER A 1 81 ? 22.800 25.782 32.995 1.00 15.43 165 SER A CA 1
ATOM 656 C C . SER A 1 81 ? 23.345 25.029 34.223 1.00 15.88 165 SER A C 1
ATOM 657 O O . SER A 1 81 ? 24.465 25.343 34.720 1.00 19.75 165 SER A O 1
ATOM 660 N N . SER A 1 82 ? 22.688 24.010 34.728 1.00 15.11 166 SER A N 1
ATOM 661 C CA . SER A 1 82 ? 23.132 23.214 35.832 1.00 16.57 166 SER A CA 1
ATOM 662 C C . SER A 1 82 ? 23.708 21.908 35.301 1.00 16.96 166 SER A C 1
ATOM 663 O O . SER A 1 82 ? 24.008 20.977 36.118 1.00 18.45 166 SER A O 1
ATOM 666 N N . GLY A 1 83 ? 24.064 21.803 34.044 1.00 16.11 167 GLY A N 1
ATOM 667 C CA . GLY A 1 83 ? 24.656 20.592 33.480 1.00 16.00 167 GLY A CA 1
ATOM 668 C C . GLY A 1 83 ? 23.689 19.482 33.200 1.00 16.61 167 GLY A C 1
ATOM 669 O O . GLY A 1 83 ? 24.070 18.402 32.766 1.00 16.96 167 GLY A O 1
ATOM 670 N N . GLY A 1 84 ? 22.401 19.756 33.336 1.00 14.85 168 GLY A N 1
ATOM 671 C CA . GLY A 1 84 ? 21.418 18.753 33.037 1.00 14.77 168 GLY A CA 1
ATOM 672 C C . GLY A 1 84 ? 21.368 18.411 31.605 1.00 13.81 168 GLY A C 1
ATOM 673 O O . GLY A 1 84 ? 21.307 19.337 30.755 1.00 13.41 168 GLY A O 1
ATOM 674 N N . PHE A 1 85 ? 21.369 17.157 31.195 1.00 13.78 169 PHE A N 1
ATOM 675 C CA . PHE A 1 85 ? 21.236 16.657 29.848 1.00 13.21 169 PHE A CA 1
ATOM 676 C C . PHE A 1 85 ? 19.858 16.710 29.346 1.00 13.11 169 PHE A C 1
ATOM 677 O O . PHE A 1 85 ? 18.960 16.217 30.033 1.00 15.26 169 PHE A O 1
ATOM 685 N N . LEU A 1 86 ? 19.585 17.432 28.275 1.00 12.60 170 LEU A N 1
ATOM 686 C CA . LEU A 1 86 ? 18.285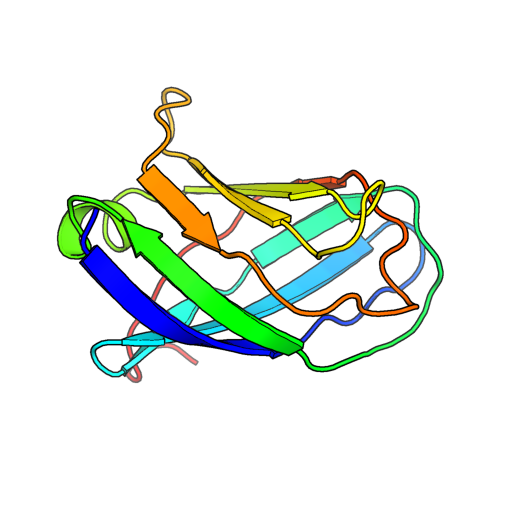 17.694 27.780 1.00 12.91 170 LEU A CA 1
ATOM 687 C C . LEU A 1 86 ? 17.887 16.894 26.557 1.00 12.95 170 LEU A C 1
ATOM 688 O O . LEU A 1 86 ? 16.737 16.914 26.120 1.00 13.99 170 LEU A O 1
ATOM 693 N N . GLY A 1 87 ? 18.835 16.231 25.876 1.00 13.06 171 GLY A N 1
ATOM 694 C CA . GLY A 1 87 ? 18.615 15.492 24.662 1.00 13.18 171 GLY A CA 1
ATOM 695 C C . GLY A 1 87 ? 19.850 15.531 23.813 1.00 12.97 171 GLY A C 1
ATOM 696 O O . GLY A 1 87 ? 20.839 16.132 24.152 1.00 12.72 171 GLY A O 1
ATOM 697 N N . HIS A 1 88 ? 19.810 14.753 22.720 1.00 13.26 172 HIS A N 1
ATOM 698 C CA . HIS A 1 88 ? 20.978 14.642 21.849 1.00 13.19 172 HIS A CA 1
ATOM 699 C C . HIS A 1 88 ? 20.520 14.350 20.421 1.00 13.47 172 HIS A C 1
ATOM 700 O O . HIS A 1 88 ? 19.449 13.883 20.147 1.00 14.13 172 HIS A O 1
ATOM 707 N N . ILE A 1 89 ? 21.458 14.679 19.525 1.00 13.97 173 ILE A N 1
ATOM 708 C CA . ILE A 1 89 ? 21.340 14.337 18.126 1.00 14.83 173 ILE A CA 1
ATOM 709 C C . ILE A 1 89 ? 22.398 13.350 17.771 1.00 15.16 173 ILE A C 1
ATOM 710 O O . ILE A 1 89 ? 23.570 13.422 18.175 1.00 15.35 173 ILE A O 1
ATOM 715 N N . GLN A 1 90 ? 21.955 12.347 17.027 1.00 15.56 174 GLN A N 1
ATOM 716 C CA A GLN A 1 90 ? 22.818 11.367 16.290 0.38 16.43 174 GLN A CA 1
ATOM 717 C CA B GLN A 1 90 ? 22.847 11.403 16.299 0.40 16.27 174 GLN A CA 1
ATOM 718 C CA C GLN A 1 90 ? 22.914 11.487 16.319 0.22 16.55 174 GLN A CA 1
ATOM 719 C C . GLN A 1 90 ? 22.773 11.757 14.824 1.00 16.97 174 GLN A C 1
ATOM 720 O O . GLN A 1 90 ? 21.708 11.636 14.230 1.00 17.80 174 GLN A O 1
ATOM 736 N N . ALA A 1 91 ? 23.885 12.132 14.225 1.00 17.57 175 ALA A N 1
ATOM 737 C CA . ALA A 1 91 ? 23.939 12.661 12.830 1.00 18.62 175 ALA A CA 1
ATOM 738 C C . ALA A 1 91 ? 25.027 11.932 12.020 1.00 19.86 175 ALA A C 1
ATOM 739 O O . ALA A 1 91 ? 25.964 11.324 12.599 1.00 18.53 175 ALA A O 1
ATOM 741 N N . GLY A 1 92 ? 24.947 11.990 10.713 1.00 21.35 176 GLY A N 1
ATOM 742 C CA . GLY A 1 92 ? 26.093 11.454 9.915 1.00 21.81 176 GLY A CA 1
ATOM 743 C C . GLY A 1 92 ? 27.353 12.313 10.132 1.00 23.32 176 GLY A C 1
ATOM 744 O O . GLY A 1 92 ? 27.277 13.525 10.425 1.00 22.31 176 GLY A O 1
ATOM 745 N N . ALA A 1 93 ? 28.491 11.647 10.062 1.00 23.00 177 ALA A N 1
ATOM 746 C CA . ALA A 1 93 ? 29.806 12.262 10.234 1.00 24.98 177 ALA A CA 1
ATOM 747 C C . ALA A 1 93 ? 30.002 13.399 9.238 1.00 25.34 177 ALA A C 1
ATOM 748 O O . ALA A 1 93 ? 29.567 13.303 8.074 1.00 27.79 177 ALA A O 1
ATOM 750 N N . VAL A 1 94 ? 30.728 14.431 9.653 1.00 23.42 178 VAL A N 1
ATOM 751 C CA . VAL A 1 94 ? 31.083 15.596 8.810 1.00 26.06 178 VAL A CA 1
ATOM 752 C C . VAL A 1 94 ? 32.575 15.727 8.888 1.00 25.45 178 VAL A C 1
ATOM 753 O O . VAL A 1 94 ? 33.176 15.682 9.996 1.00 26.42 178 VAL A O 1
ATOM 757 N N . SER A 1 95 ? 33.279 15.861 7.763 1.00 25.73 179 SER A N 1
ATOM 758 C CA . SER A 1 95 ? 34.700 15.638 7.786 1.00 28.50 179 SER A CA 1
ATOM 759 C C . SER A 1 95 ? 35.493 16.783 8.401 1.00 29.31 179 SER A C 1
ATOM 760 O O . SER A 1 95 ? 36.591 16.549 8.876 1.00 28.26 179 SER A O 1
ATOM 763 N N . ALA A 1 96 ? 34.916 17.979 8.418 1.00 27.42 180 ALA A N 1
ATOM 764 C CA . ALA A 1 96 ? 35.434 19.150 9.144 1.00 28.0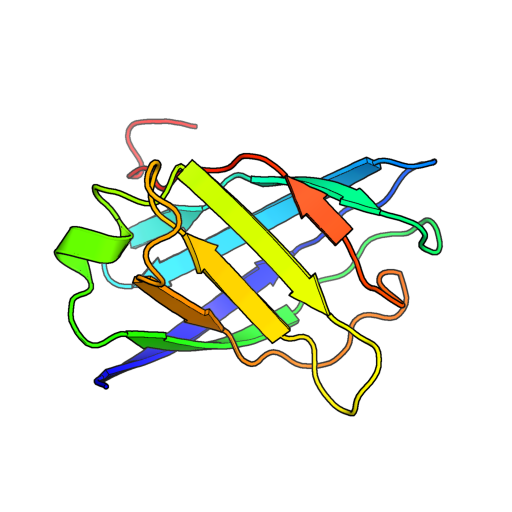8 180 ALA A CA 1
ATOM 765 C C . ALA A 1 96 ? 35.302 19.057 10.641 1.00 26.63 180 ALA A C 1
ATOM 766 O O . ALA A 1 96 ? 35.796 19.918 11.343 1.00 28.41 180 ALA A O 1
ATOM 768 N N A VAL A 1 97 ? 34.609 18.055 11.199 0.41 23.15 181 VAL A N 1
ATOM 769 N N B VAL A 1 97 ? 34.550 18.064 11.145 0.59 26.63 181 VAL A N 1
ATOM 770 C CA A VAL A 1 97 ? 34.462 17.948 12.668 0.41 21.86 181 VAL A CA 1
ATOM 771 C CA B VAL A 1 97 ? 34.398 17.814 12.584 0.59 28.13 181 VAL A CA 1
ATOM 772 C C A VAL A 1 97 ? 34.958 16.621 13.190 0.41 19.75 181 VAL A C 1
ATOM 773 C C B VAL A 1 97 ? 35.039 16.487 12.956 0.59 28.13 181 VAL A C 1
ATOM 774 O O A VAL A 1 97 ? 34.365 15.578 12.961 0.41 17.85 181 VAL A O 1
ATOM 775 O O B VAL A 1 97 ? 34.499 15.384 12.764 0.59 25.45 181 VAL A O 1
ATOM 782 N N A VAL A 1 98 ? 36.127 16.588 13.791 0.41 18.94 182 VAL A N 1
ATOM 783 N N B VAL A 1 98 ? 36.260 16.586 13.451 0.59 27.10 182 VAL A N 1
ATOM 784 C CA A VAL A 1 98 ? 36.845 15.293 13.852 0.41 19.69 182 VAL A CA 1
ATOM 785 C CA B VAL A 1 98 ? 36.902 15.438 14.081 0.59 29.69 182 VAL A CA 1
ATOM 786 C C A VAL A 1 98 ? 37.119 14.937 15.303 0.41 19.02 182 VAL A C 1
ATOM 787 C C B VAL A 1 98 ? 36.872 15.894 15.514 0.59 28.97 182 VAL A C 1
ATOM 788 O O A VAL A 1 98 ? 37.504 13.788 15.539 0.41 17.80 182 VAL A O 1
ATOM 789 O O B VAL A 1 98 ? 36.590 17.067 15.755 0.59 27.30 182 VAL A O 1
ATOM 796 N N A GLY A 1 99 ? 36.931 15.896 16.262 0.41 19.93 183 GLY A N 1
ATOM 797 N N B GLY A 1 99 ? 37.223 15.026 16.451 0.59 27.62 183 GLY A N 1
ATOM 798 C CA A GLY A 1 99 ? 35.621 16.293 16.876 0.41 20.13 183 GLY A CA 1
ATOM 799 C CA B GLY A 1 99 ? 37.472 15.461 17.764 0.59 22.30 183 GLY A CA 1
ATOM 800 C C A GLY A 1 99 ? 35.515 15.813 18.365 0.41 20.74 183 GLY A C 1
ATOM 801 C C B GLY A 1 99 ? 36.243 15.706 18.575 0.59 19.66 183 GLY A C 1
ATOM 802 O O A GLY A 1 99 ? 34.672 15.017 18.571 0.41 23.66 183 GLY A O 1
ATOM 803 O O B GLY A 1 99 ? 35.106 15.393 18.084 0.59 18.56 183 GLY A O 1
ATOM 804 N N A VAL A 1 100 ? 36.178 16.378 19.411 0.41 19.70 184 VAL A N 1
ATOM 805 N N B VAL A 1 100 ? 36.443 16.383 19.734 0.59 17.79 184 VAL A N 1
ATOM 806 C CA A VAL A 1 100 ? 35.397 16.757 20.551 0.41 19.39 184 VAL A CA 1
ATOM 807 C CA B VAL A 1 100 ? 35.394 16.767 20.551 0.59 18.80 184 VAL A CA 1
ATOM 808 C C A VAL A 1 100 ? 35.462 18.304 20.761 0.41 18.92 184 VAL A C 1
ATOM 809 C C B VAL A 1 100 ? 35.430 18.336 20.635 0.59 18.85 184 VAL A C 1
ATOM 810 O O A VAL A 1 100 ? 36.442 18.982 20.462 0.41 19.91 184 VAL A O 1
ATOM 811 O O B VAL A 1 100 ? 36.319 19.040 20.110 0.59 20.08 184 VAL A O 1
ATOM 818 N N . GLY A 1 101 ? 34.330 18.897 21.087 1.00 18.96 185 GLY A N 1
ATOM 819 C CA . GLY A 1 101 ? 34.326 20.348 21.367 1.00 16.58 185 GLY A CA 1
ATOM 820 C C . GLY A 1 101 ? 32.984 20.686 21.942 1.00 14.20 185 GLY A C 1
ATOM 821 O O . GLY A 1 101 ? 32.151 19.798 22.266 1.00 14.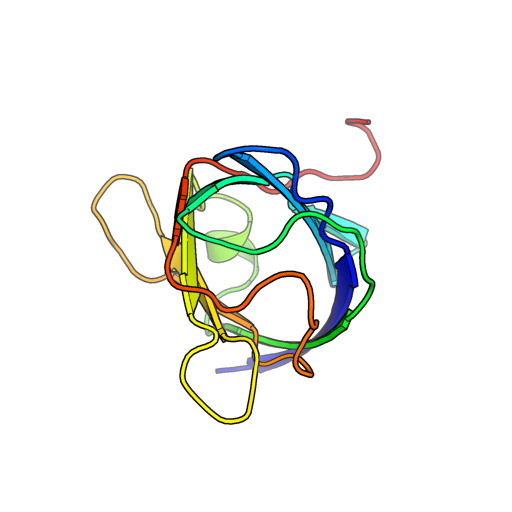23 185 GLY A O 1
ATOM 822 N N . GLY A 1 102 ? 32.766 21.973 22.102 1.00 13.03 186 GLY A N 1
ATOM 823 C CA . GLY A 1 102 ? 31.532 22.393 22.705 1.00 12.70 186 GLY A CA 1
ATOM 824 C C . GLY A 1 102 ? 31.534 23.868 23.003 1.00 13.06 186 GLY A C 1
ATOM 825 O O . GLY A 1 102 ? 32.559 24.546 22.844 1.00 13.24 186 GLY A O 1
ATOM 826 N N . GLY A 1 103 ? 30.388 24.407 23.414 1.00 12.95 187 GLY A N 1
ATOM 827 C CA . GLY A 1 103 ? 30.260 25.815 23.712 1.00 13.46 187 GLY A CA 1
ATOM 828 C C . GLY A 1 103 ? 28.855 26.164 24.040 1.00 13.71 187 GLY A C 1
ATOM 829 O O . GLY A 1 103 ? 28.061 25.397 24.562 1.00 14.53 187 GLY A O 1
ATOM 830 N N . SER A 1 104 ? 28.503 27.426 23.801 1.00 13.98 188 SER A N 1
ATOM 831 C CA A SER A 1 104 ? 27.188 27.981 24.142 0.55 14.69 188 SER A CA 1
ATOM 832 C CA B SER A 1 104 ? 27.178 27.961 24.128 0.45 14.90 188 SER A CA 1
ATOM 833 C C . SER A 1 104 ? 26.222 27.798 22.962 1.00 14.59 188 SER A C 1
ATOM 834 O O . SER A 1 104 ? 26.671 27.843 21.827 1.00 17.73 188 SER A O 1
ATOM 839 N N . GLY A 1 105 ? 24.962 27.695 23.232 1.00 13.77 189 GLY A N 1
ATOM 840 C CA . GLY A 1 105 ? 23.974 27.771 22.179 1.00 14.71 189 GLY A CA 1
ATOM 841 C C . GLY A 1 105 ? 22.613 27.788 22.800 1.00 14.92 189 GLY A C 1
ATOM 842 O O . GLY A 1 105 ? 22.380 27.459 23.919 1.00 16.14 189 GLY A O 1
ATOM 843 N N . SER A 1 106 ? 21.666 28.152 21.924 1.00 15.07 190 SER A N 1
ATOM 844 C CA . SER A 1 106 ? 20.239 28.153 22.330 1.00 15.88 190 SER A CA 1
ATOM 845 C C . SER A 1 106 ? 19.344 27.990 21.087 1.00 15.50 190 SER A C 1
ATOM 846 O O . SER A 1 106 ? 19.780 28.158 19.952 1.00 16.26 190 SER A O 1
ATOM 849 N N . TRP A 1 107 ? 18.096 27.702 21.405 1.00 14.79 191 TRP A N 1
ATOM 850 C CA . TRP A 1 107 ? 17.047 27.482 20.383 1.00 15.02 191 TRP A CA 1
ATOM 851 C C . TRP A 1 107 ? 16.212 28.723 20.291 1.00 15.71 191 TRP A C 1
ATOM 852 O O . TRP A 1 107 ? 15.879 29.388 21.291 1.00 16.15 191 TRP A O 1
ATOM 863 N N . HIS A 1 108 ? 15.791 28.976 19.039 1.00 17.25 192 HIS A N 1
ATOM 864 C CA . HIS A 1 108 ? 14.819 30.089 18.873 1.00 19.34 192 HIS A CA 1
ATOM 865 C C . HIS A 1 108 ? 13.869 29.783 17.741 1.00 19.23 192 HIS A C 1
ATOM 866 O O . HIS A 1 108 ? 14.118 28.913 16.918 1.00 18.82 192 HIS A O 1
ATOM 873 N N . ASN A 1 109 ? 12.782 30.577 17.590 1.00 17.84 193 ASN A N 1
ATOM 874 C CA . ASN A 1 109 ? 11.797 30.382 16.567 1.00 20.10 193 ASN A CA 1
ATOM 875 C C . ASN A 1 109 ? 12.142 31.308 15.414 1.00 23.87 193 ASN A C 1
ATOM 876 O O . ASN A 1 109 ? 13.179 31.980 15.386 1.00 26.25 193 ASN A O 1
ATOM 881 N N . TRP A 1 110 ? 11.228 31.355 14.424 1.00 26.38 194 TRP A N 1
ATOM 882 C CA . TRP A 1 110 ? 11.507 32.100 13.186 1.00 32.83 194 TRP A CA 1
ATOM 883 C C . TRP A 1 110 ? 11.586 33.599 13.405 1.00 33.79 194 TRP A C 1
ATOM 884 O O . TRP A 1 110 ? 12.139 34.333 12.564 1.00 38.06 194 TRP A O 1
ATOM 895 N N . GLU A 1 111 ? 10.977 34.098 14.463 1.00 27.00 195 GLU A N 1
ATOM 896 C CA . GLU A 1 111 ? 11.014 35.546 14.778 1.00 30.75 195 GLU A CA 1
ATOM 897 C C . GLU A 1 111 ? 12.424 36.133 15.072 1.00 35.84 195 GLU A C 1
ATOM 898 O O . GLU A 1 111 ? 12.596 37.362 14.977 1.00 42.74 195 GLU A O 1
ATOM 904 N N . VAL A 1 112 ? 13.383 35.266 15.407 1.00 34.01 196 VAL A N 1
ATOM 905 C CA . VAL A 1 112 ? 14.811 35.530 15.680 1.00 42.00 196 VAL A CA 1
ATOM 906 C C . VAL A 1 112 ? 15.674 34.978 14.533 1.00 47.21 196 VAL A C 1
ATOM 907 O O . VAL A 1 112 ? 15.551 33.802 14.173 1.00 45.89 196 VAL A O 1
ATOM 911 N N . ALA A 1 113 ? 16.568 35.781 13.969 1.00 59.99 197 ALA A N 1
ATOM 912 C CA . ALA A 1 113 ? 17.272 35.394 12.732 1.00 70.99 197 ALA A CA 1
ATOM 913 C C . ALA A 1 113 ? 18.036 34.067 12.847 1.00 70.17 197 ALA A C 1
ATOM 914 O O . ALA A 1 113 ? 18.963 33.955 13.622 1.00 71.13 197 ALA A O 1
#

Foldseek 3Di:
DDKWKKKWKWFDPQQKIWIWIQTPPQKIKTFIKGWGWAGDMDMKIWMKDFPDVVCQQPFFWKWKWAAQDQWIKIWTAGPVRDTGIIITIGDDRRDHGMMMGTMHMDHPVPD

Secondary structure (DSSP, 8-state):
-EEEEEEEEEEEETTEEEEEEEEGGGEEEEEEEEE----EEEEEEEEEEES-HHHHHHH--EEEEE-SSSSEEEEEE-TT--EEEEEEE---TT---EEEEEEEEE-TT--

InterPro domains:
  IPR008810 Rhodococcus equi virulence-associated protein [PF05526] (64-192)
  IPR008810 Rhodococcus equi virulence-associated protein [PIRSF009221] (2-192)
  IPR038625 Rhodococcus equi virulence-associated superfamily [G3DSA:2.40.128.480] (85-197)

Nearest PDB structures (foldseek):
  7b1z-assembly2_B  TM=9.848E-01  e=6.566E-20  Prescottella equi
  5aeo-assembly2_B  TM=9.674E-01  e=8.889E-14  Prescottella equi 103S
  5aeo-assembly1_A  TM=9.755E-01  e=2.524E-13  Prescottella equi 103S
  4csb-assembly1_A  TM=9.402E-01  e=9.436E-13  Prescottella equi 103S
  1zru-assembly1_C  TM=2.932E-01  e=1.629E-01  Lactococcus virus P2

Solvent-accessible surface area: 5890 Å² total; per-residue (Å²): 123,121,119,45,130,8,90,3,48,0,99,4,57,85,94,95,0,54,0,48,0,79,12,25,133,122,38,29,1,43,0,50,3,37,11,151,22,92,95,34,75,22,55,2,166,18,34,0,31,1,96,66,19,124,122,0,26,148,46,3,71,34,1,96,4,58,19,127,56,121,137,0,42,1,41,0,30,24,100,110,51,28,102,17,0,27,0,75,1,35,80,13,99,5,3,71,4,79,18,20,28,67,10,57,21,30,62,207,132,85,132

CATH classification: 2.40.128.480

B-factor: mean 21.31, std 8.26, 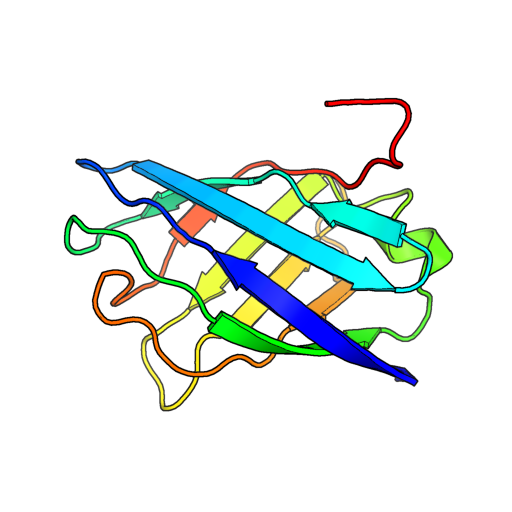range [10.38, 89.43]